Protein AF-A0A8T7GK59-F1 (afdb_monomer)

Solvent-accessible surface area (backbone atoms only — not comparable to full-atom values): 4363 Å² total; per-residue (Å²): 126,58,73,63,60,50,50,52,50,53,50,50,58,43,62,59,11,61,86,44,31,37,72,70,65,57,38,74,77,40,96,47,60,71,59,52,49,54,51,51,52,56,32,39,78,67,50,28,31,45,78,40,80,91,80,51,25,35,30,36,28,75,60,24,51,54,50,54,52,53,50,51,58,53,59,75,74,108

Secondary structure (DSSP, 8-state):
--HHHHHHHHHHHHHHGGG-B-HHHHHTT-S-HHHHHHHHHHHHHTTSEEEETTTTEEEE-HHHHHHHHHHHHHHHT-

Radius of gyration: 12.17 Å; Cα contacts (8 Å, |Δi|>4): 76; chains: 1; bounding box: 27×20×38 Å

Mean predicted aligned error: 2.93 Å

Foldseek 3Di:
DPPVVVVVLLLVLQVVQAVWDALVRNCVSDVDSVVSVVSVVVCVVVQQWDQDPVVRTIHGHPVVVVVNVVVVVVVVVD

Sequence (78 aa):
MDILSKLDFVVLIMQNSINGSNIMELMNIHPSYDIVKKYLDALQENDLIKYYTEEKIFLTTSKGLVFLYIYNDLVEML

pLDDT: mean 94.31, std 6.05, range [61.91, 98.81]

Structure (mmCIF, N/CA/C/O backbone):
data_AF-A0A8T7GK59-F1
#
_entry.id   AF-A0A8T7GK59-F1
#
loop_
_atom_site.group_PDB
_atom_site.id
_atom_site.type_symbol
_atom_site.label_atom_id
_atom_site.label_alt_id
_atom_site.label_comp_id
_atom_site.label_asym_id
_atom_site.label_entity_id
_atom_site.label_seq_id
_atom_site.pdbx_PDB_ins_code
_atom_site.Cartn_x
_atom_site.Cartn_y
_atom_site.Cartn_z
_atom_site.occupancy
_atom_site.B_iso_or_equiv
_atom_site.auth_seq_id
_atom_site.auth_comp_id
_atom_site.auth_asym_id
_atom_site.auth_atom_id
_atom_site.pdbx_PDB_model_num
ATOM 1 N N . MET A 1 1 ? 17.420 0.976 -9.041 1.00 61.91 1 MET A N 1
ATOM 2 C CA . MET A 1 1 ? 16.026 0.616 -9.344 1.00 61.91 1 MET A CA 1
ATOM 3 C C . MET A 1 1 ? 15.600 1.473 -10.523 1.00 61.91 1 MET A C 1
ATOM 5 O O . MET A 1 1 ? 15.553 2.697 -10.392 1.00 61.91 1 MET A O 1
ATOM 9 N N . ASP A 1 2 ? 15.465 0.848 -11.687 1.00 83.50 2 ASP A N 1
ATOM 10 C CA . ASP A 1 2 ? 14.875 1.459 -12.882 1.00 83.50 2 ASP A CA 1
ATOM 11 C C . ASP A 1 2 ? 13.361 1.695 -12.685 1.00 83.50 2 ASP A C 1
ATOM 13 O O . ASP A 1 2 ? 12.827 1.496 -11.594 1.00 83.50 2 ASP A O 1
ATOM 17 N N . ILE A 1 3 ? 12.672 2.210 -13.704 1.00 79.25 3 ILE A N 1
ATOM 18 C CA . ILE A 1 3 ? 11.237 2.522 -13.606 1.00 79.25 3 ILE A CA 1
ATOM 19 C C . ILE A 1 3 ? 10.392 1.263 -13.375 1.00 79.25 3 ILE A C 1
ATOM 21 O O . ILE A 1 3 ? 9.483 1.309 -12.548 1.00 79.25 3 ILE A O 1
ATOM 25 N N . LEU A 1 4 ? 10.715 0.155 -14.047 1.00 81.44 4 LEU A N 1
ATOM 26 C CA . LEU A 1 4 ? 9.968 -1.100 -13.944 1.00 81.44 4 LEU A CA 1
ATOM 27 C C . LEU A 1 4 ? 10.080 -1.679 -12.534 1.00 81.44 4 LEU A C 1
ATOM 29 O O . LEU A 1 4 ? 9.071 -1.858 -11.866 1.00 81.44 4 LEU A O 1
ATO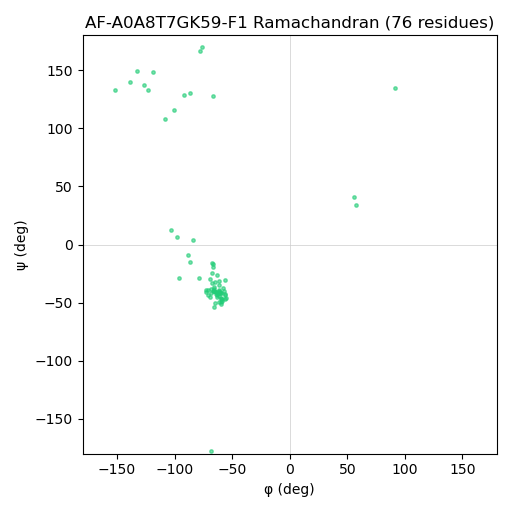M 33 N N . SER A 1 5 ? 11.299 -1.788 -12.008 1.00 86.25 5 SER A N 1
ATOM 34 C CA . SER A 1 5 ? 11.535 -2.298 -10.653 1.00 86.25 5 SER A CA 1
ATOM 35 C C . SER A 1 5 ? 10.919 -1.431 -9.543 1.00 86.25 5 SER A C 1
ATOM 37 O O . SER A 1 5 ? 10.584 -1.947 -8.478 1.00 86.25 5 SER A O 1
ATOM 39 N N . LYS A 1 6 ? 10.727 -0.120 -9.765 1.00 90.00 6 LYS A N 1
ATOM 40 C CA . LYS A 1 6 ? 9.971 0.739 -8.831 1.00 90.00 6 LYS A CA 1
ATOM 41 C C . LYS A 1 6 ? 8.471 0.466 -8.893 1.00 90.00 6 LYS A C 1
ATOM 43 O O . LYS A 1 6 ? 7.820 0.466 -7.852 1.00 90.00 6 LYS A O 1
ATOM 48 N N . LEU A 1 7 ? 7.932 0.271 -10.094 1.00 91.69 7 LEU A N 1
ATOM 49 C CA . LEU A 1 7 ? 6.518 -0.027 -10.300 1.00 91.69 7 LEU A CA 1
ATOM 50 C C . LEU A 1 7 ? 6.162 -1.419 -9.760 1.00 91.69 7 LEU A C 1
ATOM 52 O O . LEU A 1 7 ? 5.178 -1.544 -9.038 1.00 91.69 7 LEU A O 1
ATOM 56 N N . ASP A 1 8 ? 7.017 -2.417 -9.993 1.00 92.56 8 ASP A N 1
ATOM 57 C CA . ASP A 1 8 ? 6.901 -3.759 -9.412 1.00 92.56 8 ASP A CA 1
ATOM 58 C C . ASP A 1 8 ? 6.850 -3.708 -7.885 1.00 92.56 8 ASP A C 1
ATOM 60 O O . ASP A 1 8 ? 6.027 -4.369 -7.255 1.00 92.56 8 ASP A O 1
ATOM 64 N N . PHE A 1 9 ? 7.697 -2.879 -7.267 1.00 94.31 9 PHE A N 1
ATOM 65 C CA . PHE A 1 9 ? 7.703 -2.730 -5.816 1.00 94.31 9 PHE A CA 1
ATOM 66 C C . PHE A 1 9 ? 6.403 -2.110 -5.283 1.00 94.31 9 PHE A C 1
ATOM 68 O O . PHE A 1 9 ? 5.868 -2.559 -4.270 1.00 94.31 9 PHE A O 1
ATOM 75 N N . VAL A 1 10 ? 5.863 -1.110 -5.986 1.00 95.19 10 VAL A N 1
ATOM 76 C CA . VAL A 1 10 ? 4.556 -0.513 -5.674 1.00 95.19 10 VAL A CA 1
ATOM 77 C C . VAL A 1 10 ? 3.447 -1.561 -5.750 1.00 95.19 10 VAL A C 1
ATOM 79 O O . VAL A 1 10 ? 2.664 -1.703 -4.810 1.00 95.19 10 VAL A O 1
ATOM 82 N N . VAL A 1 11 ? 3.412 -2.323 -6.844 1.00 96.75 11 VAL A N 1
ATOM 83 C CA . VAL A 1 11 ? 2.433 -3.391 -7.072 1.00 96.75 11 VAL A CA 1
ATOM 84 C C . VAL A 1 11 ? 2.533 -4.455 -5.984 1.00 96.75 11 VAL A C 1
ATOM 86 O O . VAL A 1 11 ? 1.510 -4.866 -5.442 1.00 96.75 11 VAL A O 1
ATOM 89 N N . LEU A 1 12 ? 3.747 -4.837 -5.588 1.00 96.62 12 LEU A N 1
ATOM 90 C CA . LEU A 1 12 ? 3.981 -5.829 -4.545 1.00 96.62 12 LEU A CA 1
ATOM 91 C C . LEU A 1 12 ? 3.449 -5.380 -3.174 1.00 96.62 12 LEU A C 1
ATOM 93 O O . LEU A 1 12 ? 2.788 -6.167 -2.494 1.00 96.62 12 LEU A O 1
ATOM 97 N N . ILE A 1 13 ? 3.667 -4.120 -2.775 1.00 97.25 13 ILE A N 1
ATOM 98 C CA . ILE A 1 13 ? 3.081 -3.558 -1.541 1.00 97.25 13 ILE A CA 1
ATOM 99 C C . ILE A 1 13 ? 1.548 -3.637 -1.593 1.00 97.25 13 ILE A C 1
ATOM 101 O O . ILE A 1 13 ? 0.908 -4.076 -0.633 1.00 97.25 13 ILE A O 1
ATOM 105 N N . MET A 1 14 ? 0.955 -3.227 -2.717 1.00 98.25 14 MET A N 1
ATOM 106 C CA . MET A 1 14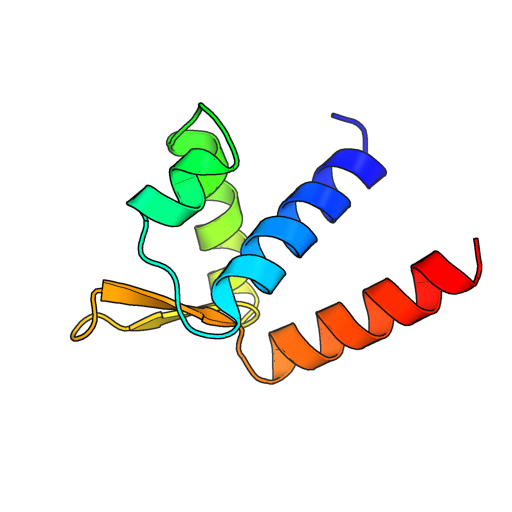 ? -0.498 -3.216 -2.903 1.00 98.25 14 MET A CA 1
ATOM 107 C C . MET A 1 14 ? -1.102 -4.624 -2.924 1.00 98.25 14 MET A C 1
ATOM 109 O O . MET A 1 14 ? -2.151 -4.839 -2.323 1.00 98.25 14 MET A O 1
ATOM 113 N N . GLN A 1 15 ? -0.455 -5.598 -3.564 1.00 97.62 15 GLN A N 1
ATOM 114 C CA . GLN A 1 15 ? -0.919 -6.988 -3.592 1.00 97.62 15 GLN A CA 1
ATOM 115 C C . GLN A 1 15 ? -0.919 -7.618 -2.195 1.00 97.62 15 GLN A C 1
ATOM 117 O O . GLN A 1 15 ? -1.898 -8.258 -1.814 1.00 97.62 15 GLN A O 1
ATOM 122 N N . ASN A 1 16 ? 0.131 -7.383 -1.402 1.00 97.75 16 ASN A N 1
ATOM 123 C CA . ASN A 1 16 ? 0.179 -7.868 -0.019 1.00 97.75 16 ASN A CA 1
ATOM 124 C C . ASN A 1 16 ? -0.904 -7.207 0.847 1.00 97.75 16 ASN A C 1
ATOM 126 O O . ASN A 1 16 ? -1.505 -7.857 1.695 1.00 97.75 16 ASN A O 1
ATOM 130 N N . SER A 1 17 ? -1.244 -5.952 0.553 1.00 98.19 17 SER A N 1
ATOM 131 C CA . SER A 1 17 ? -2.239 -5.183 1.303 1.00 98.19 17 SER A CA 1
ATOM 132 C C . SER A 1 17 ? -3.697 -5.439 0.877 1.00 98.19 17 SER A C 1
ATOM 134 O O . SER A 1 17 ? -4.591 -4.789 1.410 1.00 98.19 17 SER A O 1
ATOM 136 N N . ILE A 1 18 ? -3.998 -6.363 -0.051 1.00 98.25 18 ILE A N 1
ATOM 137 C CA . ILE A 1 18 ? -5.385 -6.627 -0.513 1.00 98.25 18 ILE A CA 1
ATOM 138 C C . ILE A 1 18 ? -6.304 -7.059 0.639 1.00 98.25 18 ILE A C 1
ATOM 140 O O . ILE A 1 18 ? -7.437 -6.594 0.725 1.00 98.25 18 ILE A O 1
ATOM 144 N N . ASN A 1 19 ? -5.807 -7.918 1.532 1.00 97.31 19 ASN A N 1
ATOM 145 C CA . ASN A 1 19 ? -6.558 -8.430 2.687 1.00 97.31 19 ASN A CA 1
ATOM 146 C C . ASN A 1 19 ? -6.156 -7.751 4.004 1.00 97.31 19 ASN A C 1
ATOM 148 O O . ASN A 1 19 ? -6.509 -8.226 5.082 1.00 97.31 19 ASN A O 1
ATOM 152 N N . GLY A 1 20 ? -5.409 -6.651 3.915 1.00 97.44 20 GLY A N 1
ATOM 153 C CA . GLY A 1 20 ? -4.799 -5.992 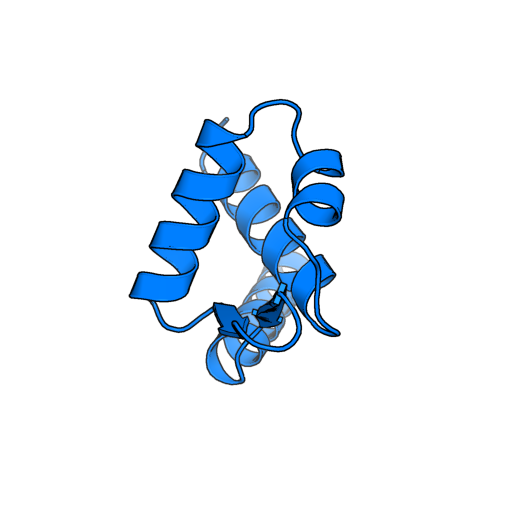5.055 1.00 97.44 20 GLY A CA 1
ATOM 154 C C . GLY A 1 20 ? -3.389 -6.511 5.315 1.00 97.44 20 GLY A C 1
ATOM 155 O O . GLY A 1 20 ? -3.144 -7.714 5.317 1.00 97.44 20 GLY A O 1
ATOM 156 N N . SER A 1 21 ? -2.454 -5.600 5.559 1.00 97.81 21 SER A N 1
ATOM 157 C CA . SER A 1 21 ? -1.131 -5.933 6.093 1.00 97.81 21 SER A CA 1
ATOM 158 C C . SER A 1 21 ? -0.701 -4.918 7.130 1.00 97.81 21 SER A C 1
ATOM 160 O O . SER A 1 21 ? -0.890 -3.714 6.953 1.00 97.81 21 SER A O 1
ATOM 162 N N . ASN A 1 22 ? -0.084 -5.379 8.209 1.00 96.81 22 ASN A N 1
ATOM 163 C CA . ASN A 1 22 ? 0.573 -4.477 9.144 1.00 96.81 22 ASN A CA 1
ATOM 164 C C . ASN A 1 22 ? 1.937 -4.012 8.590 1.00 96.81 22 ASN A C 1
ATOM 166 O O . ASN A 1 22 ? 2.485 -4.567 7.636 1.00 96.81 22 ASN A O 1
ATOM 170 N N . ILE A 1 23 ? 2.518 -2.977 9.204 1.00 94.62 23 ILE A N 1
ATOM 171 C CA . ILE A 1 23 ? 3.798 -2.412 8.747 1.00 94.62 23 ILE A CA 1
ATOM 172 C C . ILE A 1 23 ? 4.959 -3.419 8.800 1.00 94.62 23 ILE A C 1
ATOM 174 O O . ILE A 1 23 ? 5.855 -3.350 7.966 1.00 94.62 23 ILE A O 1
ATOM 178 N N . MET A 1 24 ? 4.950 -4.361 9.749 1.00 93.75 24 MET A N 1
ATOM 179 C CA . MET A 1 24 ? 6.018 -5.353 9.904 1.00 93.75 24 MET A CA 1
ATOM 180 C C . MET A 1 24 ? 5.998 -6.374 8.762 1.00 93.75 24 MET A C 1
ATOM 182 O O . MET A 1 24 ? 7.052 -6.721 8.237 1.00 93.75 24 MET A O 1
ATOM 186 N N . GLU A 1 25 ? 4.812 -6.799 8.326 1.00 94.62 25 GLU A N 1
ATOM 187 C CA . GLU A 1 25 ? 4.640 -7.664 7.154 1.00 94.62 25 GLU A CA 1
ATOM 188 C C . GLU A 1 25 ? 5.148 -6.979 5.883 1.00 94.62 25 GLU A C 1
ATOM 190 O O . GLU A 1 25 ? 5.911 -7.574 5.124 1.00 94.62 25 GLU A O 1
ATOM 195 N N . LEU A 1 26 ? 4.821 -5.697 5.693 1.00 94.19 26 LEU A N 1
ATOM 196 C CA . LEU A 1 26 ? 5.285 -4.926 4.537 1.00 94.19 26 LEU A CA 1
ATOM 197 C C . LEU A 1 26 ? 6.794 -4.645 4.568 1.00 94.19 26 LEU A C 1
ATOM 199 O O . LEU A 1 26 ? 7.434 -4.565 3.521 1.00 94.19 26 LEU A O 1
ATOM 203 N N . MET A 1 27 ? 7.396 -4.543 5.755 1.00 92.25 27 MET A N 1
ATOM 204 C CA . MET A 1 27 ? 8.850 -4.438 5.901 1.00 92.25 27 MET A CA 1
ATOM 205 C C . MET A 1 27 ? 9.592 -5.717 5.503 1.00 92.25 27 MET A C 1
ATOM 207 O O . MET A 1 27 ? 10.742 -5.634 5.082 1.00 92.25 27 MET A O 1
ATOM 211 N N . ASN A 1 28 ? 8.961 -6.892 5.559 1.00 90.75 28 ASN A N 1
ATOM 212 C CA . ASN A 1 28 ? 9.600 -8.123 5.079 1.00 90.75 28 ASN A CA 1
ATOM 213 C C . ASN A 1 28 ? 9.803 -8.125 3.554 1.00 90.75 28 ASN A C 1
ATOM 215 O O . ASN A 1 28 ? 10.600 -8.905 3.040 1.00 90.75 28 ASN A O 1
ATOM 219 N N . ILE A 1 29 ? 9.116 -7.231 2.837 1.00 88.62 29 ILE A N 1
ATOM 220 C CA . ILE A 1 29 ? 9.225 -7.068 1.385 1.00 88.62 29 ILE A CA 1
ATOM 221 C C . ILE A 1 29 ? 10.491 -6.276 1.011 1.00 88.62 29 ILE A C 1
ATOM 223 O O . ILE A 1 29 ? 11.051 -6.468 -0.068 1.00 88.62 29 ILE A O 1
ATOM 227 N N . HIS A 1 30 ? 10.974 -5.385 1.888 1.00 89.12 30 HIS A N 1
ATOM 228 C CA . HIS A 1 30 ? 12.161 -4.575 1.620 1.00 89.12 30 HIS A CA 1
ATOM 229 C C . HIS A 1 30 ? 12.908 -4.185 2.907 1.00 89.12 30 HIS A C 1
ATOM 231 O O . HIS A 1 30 ? 12.302 -3.632 3.822 1.00 89.12 30 HIS A O 1
ATOM 237 N N . PRO A 1 31 ? 14.248 -4.335 2.963 1.00 81.06 31 PRO A N 1
ATOM 238 C CA . PRO A 1 31 ? 15.019 -4.189 4.204 1.00 81.06 31 PRO A CA 1
ATOM 239 C C . PRO A 1 31 ? 15.043 -2.767 4.791 1.00 81.06 31 PRO A C 1
ATOM 241 O O . PRO A 1 31 ? 15.413 -2.582 5.947 1.00 81.06 31 PRO A O 1
ATOM 244 N N . SER A 1 32 ? 14.684 -1.745 4.009 1.00 90.38 32 SER A N 1
ATOM 245 C CA . SER A 1 32 ? 14.634 -0.352 4.468 1.00 90.38 32 SER A CA 1
ATOM 246 C C . SER A 1 32 ? 13.208 0.092 4.786 1.00 90.38 32 SER A C 1
ATOM 248 O O . SER A 1 32 ? 12.383 0.223 3.879 1.00 90.38 32 SER A O 1
ATOM 250 N N . TYR A 1 33 ? 12.970 0.406 6.063 1.00 89.31 33 TYR A N 1
ATOM 251 C CA . TYR A 1 33 ? 11.726 1.005 6.553 1.00 89.31 33 TYR A CA 1
ATOM 252 C C . TYR A 1 33 ? 11.388 2.319 5.841 1.00 89.31 33 TYR A C 1
ATOM 254 O O . TYR A 1 33 ? 10.262 2.493 5.382 1.00 89.31 33 TYR A O 1
ATOM 262 N N .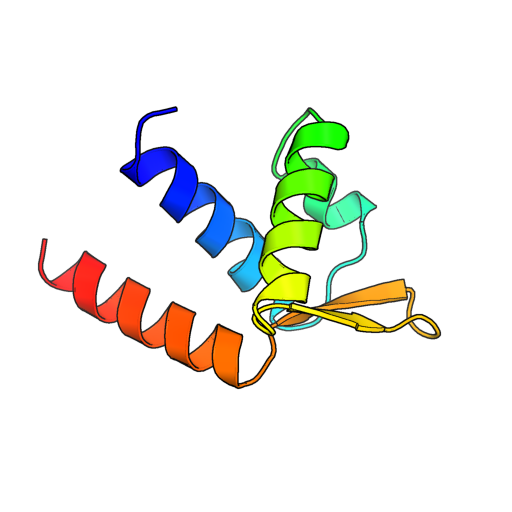 ASP A 1 34 ? 12.363 3.221 5.706 1.00 92.62 34 ASP A N 1
ATOM 263 C CA . ASP A 1 34 ? 12.145 4.544 5.107 1.00 92.62 34 ASP A CA 1
ATOM 264 C C . ASP A 1 34 ? 11.688 4.442 3.651 1.00 92.62 34 ASP A C 1
ATOM 266 O O . ASP A 1 34 ? 10.857 5.229 3.195 1.00 92.62 34 ASP A O 1
ATOM 270 N N . ILE A 1 35 ? 12.194 3.438 2.928 1.00 92.62 35 ILE A N 1
ATOM 271 C CA . ILE A 1 35 ? 11.743 3.143 1.570 1.00 92.62 35 ILE A CA 1
ATOM 272 C C . ILE A 1 35 ? 10.284 2.685 1.587 1.00 92.62 35 ILE A C 1
ATOM 274 O O . ILE A 1 35 ? 9.469 3.309 0.913 1.00 92.62 35 ILE A O 1
ATOM 278 N N . V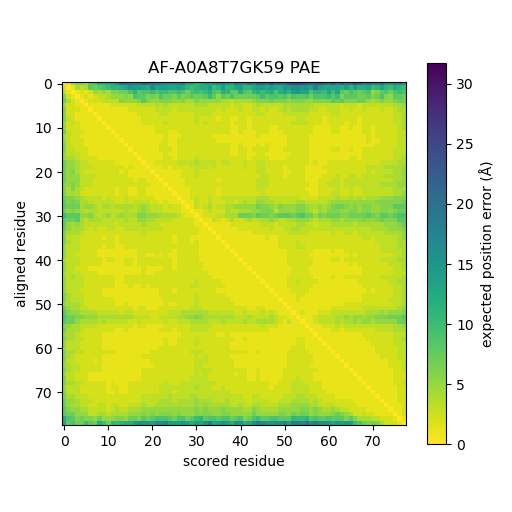AL A 1 36 ? 9.931 1.664 2.375 1.00 94.88 36 VAL A N 1
ATOM 279 C CA . VAL A 1 36 ? 8.543 1.164 2.467 1.00 94.88 36 VAL A CA 1
ATOM 280 C C . VAL A 1 36 ? 7.582 2.293 2.841 1.00 94.88 36 VAL A C 1
ATOM 282 O O . VAL A 1 36 ? 6.565 2.485 2.177 1.00 94.88 36 VAL A O 1
ATOM 285 N N . LYS A 1 37 ? 7.941 3.100 3.845 1.00 95.38 37 LYS A N 1
ATOM 286 C CA . LYS A 1 37 ? 7.141 4.239 4.298 1.00 95.38 37 LYS A CA 1
ATOM 287 C C . LYS A 1 37 ? 6.926 5.272 3.194 1.00 95.38 37 LYS A C 1
ATOM 289 O O . LYS A 1 37 ? 5.792 5.663 2.960 1.00 95.38 37 LYS A O 1
ATOM 294 N N . LYS A 1 38 ? 7.976 5.658 2.464 1.00 96.00 38 LYS A N 1
ATOM 295 C CA . LYS A 1 38 ? 7.862 6.620 1.358 1.00 96.00 38 LYS A CA 1
ATOM 296 C C . LYS A 1 38 ? 6.870 6.161 0.285 1.00 96.00 38 LYS A C 1
ATOM 298 O O . LYS A 1 38 ? 6.127 6.978 -0.252 1.00 96.00 38 LYS A O 1
ATOM 303 N N . TYR A 1 39 ? 6.867 4.870 -0.045 1.00 96.62 39 TYR A N 1
ATOM 304 C CA . TYR A 1 39 ? 5.909 4.323 -1.007 1.00 96.62 39 TYR A CA 1
ATOM 305 C C . TYR A 1 39 ? 4.495 4.237 -0.427 1.00 96.62 39 TYR A C 1
ATOM 307 O O . TYR A 1 39 ? 3.548 4.564 -1.134 1.00 96.62 39 TYR A O 1
ATOM 315 N N . LEU A 1 40 ? 4.339 3.869 0.847 1.00 97.44 40 LEU A N 1
ATOM 316 C CA . LEU A 1 40 ? 3.040 3.890 1.526 1.00 97.44 40 LEU A CA 1
ATOM 317 C C . LEU A 1 40 ? 2.444 5.298 1.602 1.00 97.44 40 LEU A C 1
ATOM 319 O O . LEU A 1 40 ? 1.249 5.460 1.371 1.00 97.44 40 LEU A O 1
ATOM 323 N N . ASP A 1 41 ? 3.254 6.314 1.887 1.00 97.69 41 ASP A N 1
ATOM 324 C CA . ASP A 1 41 ? 2.820 7.712 1.901 1.00 97.69 41 ASP A CA 1
ATOM 325 C C . ASP A 1 41 ? 2.320 8.122 0.506 1.00 97.69 41 ASP A C 1
ATOM 327 O O . ASP A 1 41 ? 1.180 8.560 0.365 1.00 97.69 41 ASP A O 1
ATOM 331 N N . ALA A 1 42 ? 3.098 7.846 -0.547 1.00 98.00 42 ALA A N 1
ATOM 332 C CA . ALA A 1 42 ? 2.693 8.133 -1.926 1.00 98.00 42 ALA A CA 1
ATOM 333 C C . ALA A 1 42 ? 1.422 7.371 -2.355 1.00 98.00 42 ALA A C 1
ATOM 335 O O . ALA A 1 42 ? 0.562 7.920 -3.046 1.00 98.00 42 ALA A O 1
ATOM 336 N N . LEU A 1 43 ? 1.278 6.106 -1.949 1.00 98.25 43 LEU A N 1
ATOM 337 C CA . LEU A 1 43 ? 0.091 5.295 -2.227 1.00 98.25 43 LEU A CA 1
ATOM 338 C C . LEU A 1 43 ? -1.156 5.843 -1.524 1.00 98.25 43 LEU A C 1
ATOM 340 O O . LEU A 1 43 ? -2.233 5.845 -2.119 1.00 98.25 43 LEU A O 1
ATOM 344 N N . GLN A 1 44 ? -1.015 6.336 -0.294 1.00 98.38 44 GLN A N 1
ATOM 345 C CA . GLN A 1 44 ? -2.106 6.960 0.458 1.00 98.38 44 GLN A CA 1
ATOM 346 C C . GLN A 1 44 ? -2.498 8.321 -0.118 1.00 98.38 44 GLN A C 1
ATOM 348 O O . GLN A 1 44 ? -3.685 8.581 -0.301 1.00 98.38 44 GLN A O 1
ATOM 353 N N . GLU A 1 45 ? -1.524 9.162 -0.479 1.00 98.44 45 GLU A N 1
ATOM 354 C CA . GLU A 1 45 ? -1.766 10.449 -1.152 1.00 98.44 45 GLU A CA 1
ATOM 355 C C . GLU A 1 45 ? -2.570 10.282 -2.451 1.00 98.44 45 GLU A C 1
ATOM 357 O O . GLU A 1 45 ? -3.348 11.159 -2.827 1.00 98.44 45 GLU A O 1
ATOM 362 N N . ASN A 1 46 ? -2.414 9.137 -3.121 1.00 98.31 46 ASN A N 1
ATOM 363 C CA . ASN A 1 46 ? -3.106 8.805 -4.363 1.00 98.31 46 ASN 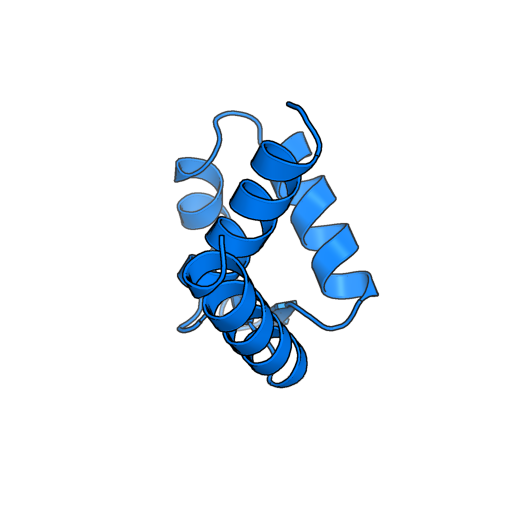A CA 1
ATOM 364 C C . ASN A 1 46 ? -4.356 7.931 -4.174 1.00 98.31 46 ASN A C 1
ATOM 366 O O . ASN A 1 46 ? -4.950 7.524 -5.178 1.00 98.31 46 ASN A O 1
ATOM 370 N N . ASP A 1 47 ? -4.783 7.668 -2.936 1.00 98.50 47 ASP A N 1
ATOM 371 C CA . ASP A 1 47 ? -5.949 6.835 -2.605 1.00 98.50 47 ASP A CA 1
ATOM 372 C C . ASP A 1 47 ? -5.859 5.405 -3.174 1.00 98.50 47 ASP A C 1
ATOM 374 O O . ASP A 1 47 ? -6.849 4.816 -3.594 1.00 98.50 47 ASP A O 1
ATOM 378 N N . LEU A 1 48 ? -4.656 4.832 -3.242 1.00 98.62 48 LEU A N 1
ATOM 379 C CA . LEU A 1 48 ? -4.420 3.456 -3.703 1.00 98.62 48 LEU A CA 1
ATOM 380 C C . LEU A 1 48 ? -4.333 2.462 -2.536 1.00 98.62 48 LEU A C 1
ATOM 382 O O . LEU A 1 48 ? -4.711 1.299 -2.674 1.00 98.62 48 LEU A O 1
ATOM 386 N N . ILE A 1 49 ? -3.886 2.934 -1.373 1.00 98.62 49 ILE A N 1
ATOM 387 C CA . ILE A 1 49 ? -3.905 2.218 -0.094 1.00 98.62 49 ILE A CA 1
ATOM 388 C C . ILE A 1 49 ? -4.460 3.158 0.972 1.00 98.62 49 ILE A C 1
ATOM 390 O O . ILE A 1 49 ? -4.246 4.366 0.912 1.00 98.62 49 ILE A O 1
ATOM 394 N N . LYS A 1 50 ? -5.132 2.601 1.978 1.00 98.62 50 LYS A N 1
ATOM 395 C CA . LYS A 1 50 ? -5.578 3.324 3.165 1.00 98.62 50 LYS A CA 1
ATOM 396 C C . LYS A 1 50 ? -5.090 2.632 4.432 1.00 98.62 50 LYS A C 1
ATOM 398 O O . LYS A 1 50 ? -5.157 1.410 4.535 1.00 98.62 50 LYS A O 1
ATOM 403 N N . TYR A 1 51 ? -4.621 3.415 5.398 1.00 98.44 51 TYR A N 1
ATOM 404 C CA . TYR A 1 51 ? -4.315 2.919 6.736 1.00 98.44 51 TYR A CA 1
ATOM 405 C C . TYR A 1 51 ? -5.561 2.952 7.629 1.00 98.44 51 TYR A C 1
ATOM 407 O O . TYR A 1 51 ? -6.253 3.970 7.718 1.00 98.44 51 TYR A O 1
ATOM 415 N N . TYR A 1 52 ? -5.829 1.836 8.297 1.00 97.88 52 TYR A N 1
ATOM 416 C CA . TYR A 1 52 ? -6.921 1.657 9.243 1.00 97.88 52 TYR A CA 1
ATOM 417 C C . TYR A 1 52 ? -6.342 1.587 10.657 1.00 97.88 52 TYR A C 1
ATOM 419 O O . TYR A 1 52 ? -5.655 0.634 11.024 1.00 97.88 52 TYR A O 1
ATOM 427 N N . THR A 1 53 ? -6.564 2.647 11.438 1.00 96.12 53 THR A N 1
ATOM 428 C CA . THR A 1 53 ? -5.893 2.855 12.730 1.00 96.12 53 THR A CA 1
ATOM 429 C C . THR A 1 53 ? -6.296 1.838 13.798 1.00 96.12 53 THR A C 1
ATOM 431 O O . THR A 1 53 ? -5.457 1.495 14.632 1.00 96.12 53 THR A O 1
ATOM 434 N N . GLU A 1 54 ? -7.546 1.367 13.794 1.00 96.25 54 GLU A N 1
ATOM 435 C CA . GLU A 1 54 ? -8.057 0.439 14.813 1.00 96.25 54 GLU A CA 1
ATOM 436 C C . GLU A 1 54 ? -7.409 -0.944 14.668 1.00 96.25 54 GLU A C 1
ATOM 438 O O . GLU A 1 54 ? -6.912 -1.515 15.638 1.00 96.25 54 GLU A O 1
ATOM 443 N N . GLU A 1 55 ? -7.321 -1.431 13.436 1.00 96.44 55 GLU A N 1
ATOM 444 C CA . GLU A 1 55 ? -6.755 -2.726 13.071 1.00 96.44 55 GLU A CA 1
ATOM 445 C C . GLU A 1 55 ? -5.236 -2.664 12.849 1.00 96.44 55 GLU A C 1
ATOM 447 O O . GLU A 1 55 ? -4.565 -3.694 12.836 1.00 96.44 55 GLU A O 1
ATOM 452 N N . LYS A 1 56 ? -4.679 -1.454 12.706 1.00 97.19 56 LYS A N 1
ATOM 453 C CA . LYS A 1 56 ? -3.268 -1.184 12.377 1.00 97.19 56 LYS A CA 1
ATOM 454 C C . LYS A 1 56 ? -2.813 -1.865 11.086 1.00 97.19 56 LYS A C 1
ATOM 456 O O . LYS A 1 56 ? -1.687 -2.364 10.996 1.00 97.19 56 LYS A O 1
ATOM 461 N N . ILE A 1 57 ? -3.682 -1.845 10.080 1.00 98.25 57 ILE A N 1
ATOM 462 C CA . ILE A 1 57 ? -3.426 -2.437 8.766 1.00 98.25 57 ILE A CA 1
ATOM 463 C C . ILE A 1 57 ? -3.479 -1.387 7.662 1.00 98.25 57 ILE A C 1
ATOM 465 O O . ILE A 1 57 ? -4.235 -0.419 7.716 1.00 98.25 57 ILE A O 1
ATOM 469 N N . PHE A 1 58 ? -2.686 -1.617 6.630 1.00 98.56 58 PHE A N 1
ATOM 470 C CA . PHE A 1 58 ? -2.813 -0.999 5.324 1.00 98.56 58 PHE A CA 1
ATOM 471 C C . PHE A 1 58 ? -3.684 -1.898 4.456 1.00 98.56 58 PHE A C 1
ATOM 473 O O . PHE A 1 58 ? -3.416 -3.094 4.358 1.00 98.56 58 PHE A O 1
ATOM 480 N N . LEU A 1 59 ? -4.716 -1.330 3.839 1.00 98.69 59 LEU A N 1
ATOM 481 C CA . LEU A 1 59 ? -5.628 -2.041 2.951 1.00 98.69 59 LEU A CA 1
ATOM 482 C C . LEU A 1 59 ? -5.640 -1.368 1.580 1.00 98.69 59 LEU A C 1
ATOM 484 O O . LEU A 1 59 ? -5.769 -0.143 1.481 1.00 98.69 59 LEU A O 1
ATOM 488 N N . THR A 1 60 ? -5.532 -2.161 0.523 1.00 98.69 60 THR A N 1
ATOM 489 C CA . THR A 1 60 ? -5.671 -1.671 -0.852 1.00 98.69 60 THR A CA 1
ATOM 490 C C . THR A 1 60 ? -7.102 -1.202 -1.093 1.00 98.69 60 THR A C 1
ATOM 492 O O . THR A 1 60 ? -8.064 -1.913 -0.808 1.00 98.69 60 THR A O 1
ATOM 495 N N . THR A 1 61 ? -7.256 0.023 -1.595 1.00 98.81 61 THR A N 1
ATOM 496 C CA . THR A 1 61 ? -8.575 0.622 -1.842 1.00 98.81 61 THR A CA 1
ATOM 497 C C . THR A 1 61 ? -9.208 0.039 -3.106 1.00 98.81 61 THR A C 1
ATOM 499 O O . THR A 1 61 ? -8.541 -0.600 -3.919 1.00 98.81 61 THR A O 1
ATOM 502 N N . SER A 1 62 ? -10.487 0.332 -3.357 1.00 98.56 62 SER A N 1
ATOM 503 C CA . SER A 1 62 ? -11.125 -0.018 -4.635 1.00 98.56 62 SER A CA 1
ATOM 504 C C . SER A 1 62 ? -10.400 0.595 -5.840 1.00 98.56 62 SER A C 1
ATOM 506 O O . SER A 1 62 ? -10.248 -0.067 -6.864 1.00 98.56 62 SER A O 1
ATOM 508 N N . LYS A 1 63 ? -9.895 1.831 -5.715 1.00 98.56 63 LYS A N 1
ATOM 509 C CA . LYS A 1 63 ? -9.075 2.476 -6.751 1.00 98.56 63 LYS A CA 1
ATOM 510 C C . LYS A 1 63 ? -7.742 1.746 -6.936 1.00 98.56 63 LYS A C 1
ATOM 512 O O . LYS A 1 63 ? -7.308 1.541 -8.067 1.00 98.56 63 LYS A O 1
ATOM 517 N N . GLY A 1 64 ? -7.129 1.305 -5.838 1.00 98.62 64 GLY A N 1
ATOM 518 C CA . GLY A 1 64 ? -5.931 0.473 -5.857 1.00 98.62 64 GLY A CA 1
ATOM 519 C C . GLY A 1 64 ? -6.138 -0.873 -6.552 1.00 98.62 64 GLY A C 1
ATOM 520 O O . GLY A 1 64 ? -5.297 -1.286 -7.345 1.00 98.62 64 GLY A O 1
ATOM 521 N N . LEU A 1 65 ? -7.280 -1.527 -6.331 1.00 98.56 65 LEU A N 1
ATOM 522 C CA . LEU A 1 65 ? -7.624 -2.782 -7.007 1.00 98.56 65 LEU A CA 1
ATOM 523 C C . LEU A 1 65 ? -7.788 -2.596 -8.522 1.00 98.56 65 LEU A C 1
ATOM 525 O O . LEU A 1 65 ? -7.290 -3.416 -9.289 1.00 98.56 65 LEU A O 1
ATOM 529 N N . VAL A 1 66 ? -8.420 -1.503 -8.965 1.00 98.44 66 VAL A N 1
ATOM 530 C CA . VAL A 1 66 ? -8.516 -1.169 -10.399 1.00 98.44 66 VAL A CA 1
ATOM 531 C C . VAL A 1 66 ? -7.131 -0.931 -11.001 1.00 98.44 66 VAL A C 1
ATOM 533 O O . VAL A 1 66 ? -6.846 -1.415 -12.092 1.00 98.44 66 VAL A O 1
ATOM 536 N N . PHE A 1 67 ? -6.250 -0.227 -10.285 1.00 97.94 67 PHE A N 1
ATOM 537 C CA . PHE A 1 67 ? -4.864 -0.046 -10.715 1.00 97.94 67 PHE A CA 1
ATOM 538 C C . PHE A 1 67 ? -4.131 -1.388 -10.873 1.00 97.94 67 PHE A C 1
ATOM 540 O O . PHE A 1 67 ? -3.492 -1.602 -11.898 1.00 97.94 67 PHE A O 1
ATOM 547 N N . LEU A 1 68 ? -4.253 -2.300 -9.901 1.00 97.94 68 LEU A N 1
ATOM 548 C CA . LEU A 1 68 ? -3.642 -3.633 -9.971 1.00 97.94 68 LEU 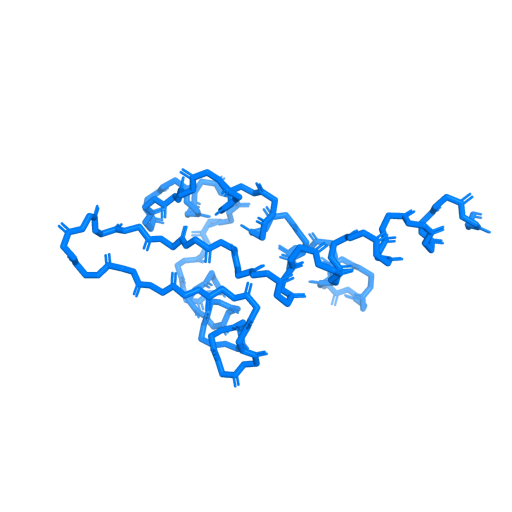A CA 1
ATOM 549 C C . LEU A 1 68 ? -4.167 -4.454 -11.152 1.00 97.94 68 LEU A C 1
ATOM 551 O O . LEU A 1 68 ? -3.386 -5.129 -11.814 1.00 97.94 68 LEU A O 1
ATOM 555 N N . TYR A 1 69 ? -5.470 -4.378 -11.426 1.00 97.50 69 TYR A N 1
ATOM 556 C CA . TYR A 1 69 ? -6.077 -5.030 -12.584 1.00 97.50 69 TYR A CA 1
ATOM 557 C C . TYR A 1 69 ? -5.460 -4.517 -13.895 1.00 97.50 69 TYR A C 1
ATOM 559 O O . TYR A 1 69 ? -4.948 -5.306 -14.681 1.00 97.50 69 TYR A O 1
ATOM 567 N N . ILE A 1 70 ? -5.404 -3.192 -14.081 1.00 96.75 70 ILE A N 1
ATOM 568 C CA . ILE A 1 70 ? -4.794 -2.574 -15.270 1.00 96.75 70 ILE A CA 1
ATOM 569 C C . ILE A 1 70 ? -3.308 -2.939 -15.380 1.00 96.75 70 ILE A C 1
ATOM 571 O O . ILE A 1 70 ? -2.820 -3.197 -16.475 1.00 96.75 70 ILE A O 1
ATOM 575 N N . TYR A 1 71 ? -2.579 -2.951 -14.261 1.00 95.12 71 TYR A N 1
ATOM 576 C CA . TYR A 1 71 ? -1.171 -3.334 -14.247 1.00 95.12 71 TYR A CA 1
ATOM 577 C C . TYR A 1 71 ? -0.966 -4.758 -14.768 1.00 95.12 71 TYR A C 1
ATOM 579 O O . TYR A 1 71 ? -0.126 -4.968 -15.638 1.00 95.12 71 TYR A O 1
ATOM 587 N N . ASN A 1 72 ? -1.748 -5.716 -14.266 1.00 93.19 72 ASN A N 1
ATOM 588 C CA . ASN A 1 72 ? -1.658 -7.109 -14.692 1.00 93.19 72 ASN A CA 1
ATOM 589 C C . ASN A 1 72 ? -2.001 -7.261 -16.181 1.00 93.19 72 ASN A C 1
ATOM 591 O O . ASN A 1 72 ? -1.229 -7.889 -16.900 1.00 93.19 72 ASN A O 1
ATOM 595 N N . ASP A 1 73 ? -3.074 -6.614 -16.653 1.00 95.00 73 ASP A N 1
ATOM 596 C CA . ASP A 1 73 ? -3.445 -6.606 -18.076 1.00 95.00 73 ASP A CA 1
ATOM 597 C C . ASP A 1 73 ? -2.286 -6.086 -18.949 1.00 95.00 73 ASP A C 1
ATOM 599 O O . ASP A 1 73 ? -1.973 -6.663 -19.986 1.00 95.00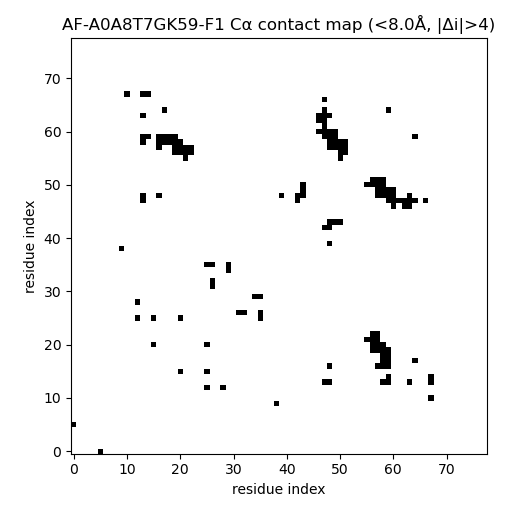 73 ASP A O 1
ATOM 603 N N . LEU A 1 74 ? -1.605 -5.013 -18.524 1.00 93.12 74 LEU A N 1
ATOM 604 C CA . LEU A 1 74 ? -0.464 -4.456 -19.258 1.00 93.12 74 LEU A CA 1
ATOM 605 C C . LEU A 1 74 ? 0.763 -5.374 -19.240 1.00 93.12 74 LEU A C 1
ATOM 607 O O . LEU A 1 74 ? 1.464 -5.451 -20.245 1.00 93.12 74 LEU A O 1
ATOM 611 N N . VAL A 1 75 ? 1.037 -6.051 -18.123 1.00 89.62 75 VAL A N 1
ATOM 612 C CA . VAL A 1 75 ? 2.152 -7.006 -18.019 1.00 89.62 75 VAL A CA 1
ATOM 613 C C . VAL A 1 75 ? 1.925 -8.219 -18.919 1.00 89.62 75 VAL A C 1
ATOM 615 O 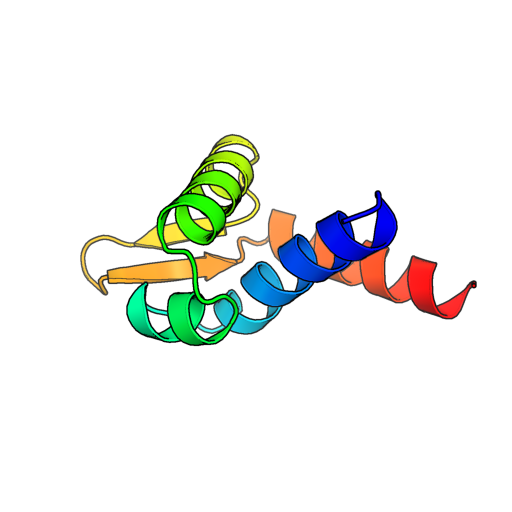O . VAL A 1 75 ? 2.874 -8.688 -19.533 1.00 89.62 75 VAL A O 1
ATOM 618 N N . GLU A 1 76 ? 0.686 -8.695 -19.055 1.00 90.00 76 GLU A N 1
ATOM 619 C CA . GLU A 1 76 ? 0.347 -9.794 -19.972 1.00 90.00 76 GLU A CA 1
ATOM 620 C C . GLU A 1 76 ? 0.510 -9.424 -21.459 1.00 90.00 76 GLU A C 1
ATOM 622 O O . GLU A 1 76 ? 0.611 -10.308 -22.311 1.00 90.00 76 GLU A O 1
ATOM 627 N N . MET A 1 77 ? 0.543 -8.128 -21.784 1.00 89.88 77 MET A N 1
ATOM 628 C CA . MET A 1 77 ? 0.739 -7.620 -23.147 1.00 89.88 77 MET A CA 1
ATOM 629 C C . MET A 1 77 ? 2.214 -7.417 -23.535 1.00 89.88 77 MET A C 1
ATOM 631 O O . MET A 1 77 ? 2.481 -7.098 -24.699 1.00 89.88 77 MET A O 1
ATOM 635 N N . LEU A 1 78 ? 3.147 -7.540 -22.585 1.00 78.19 78 LEU A N 1
ATOM 636 C CA . LEU A 1 78 ? 4.595 -7.378 -22.782 1.00 78.19 78 LEU A CA 1
ATOM 637 C C . LEU A 1 78 ? 5.280 -8.718 -23.074 1.00 78.19 78 LEU A C 1
ATOM 639 O O . LEU A 1 78 ? 6.196 -8.706 -23.930 1.00 78.19 78 LEU A O 1
#

Nearest PDB structures (foldseek):
  2qww-assembly3_E  TM=7.623E-01  e=8.276E-02  Listeria monocytogenes serotype 4b str. F2365
  4gcv-assembly2_D  TM=8.202E-01  e=2.217E-01  Pseudomonas aeruginosa PAO1
  5y6i-assembly1_A  TM=7.893E-01  e=2.217E-01  Pseudomonas aeruginosa
  2hr3-assembly2_C  TM=7.600E-01  e=5.562E-01  Pseudomonas aeruginosa
  6c9t-assembly1_B  TM=7.437E-01  e=1.073E+00  Rhodopseudomonas palustris CGA009